Protein AF-A0AAD6AZ97-F1 (afdb_monomer)

Organism: NCBI:txid1090488

Mean predicted aligned error: 14.52 Å

pLDDT: mean 82.92, std 13.69, range [54.91, 97.12]

Radius of gyration: 29.16 Å; Cα contacts (8 Å, |Δi|>4): 31; chains: 1; bounding box: 83×47×55 Å

Sequence (120 aa):
MGGVDLLDSLIALYRTKIRSRKWYHKIVFHMMDFTLVNAWLLYRRDCKDCGIPKKEVYSLLKFKAEVASCLCNERKVLKKRGRPSHNVDRDLAEKKRRGSASSVPSTPVRQDHTDHWPVW

Structure (mmCIF, N/CA/C/O backbone):
data_AF-A0AAD6AZ97-F1
#
_entry.id   AF-A0AAD6AZ97-F1
#
loop_
_atom_site.group_PDB
_atom_site.id
_atom_site.type_symbol
_atom_site.label_atom_id
_atom_site.label_alt_id
_atom_site.label_comp_id
_atom_site.label_asym_id
_atom_site.label_entity_id
_atom_site.label_seq_id
_atom_site.pdbx_PDB_ins_code
_atom_site.Cartn_x
_atom_site.Cartn_y
_atom_site.Cartn_z
_atom_site.occupancy
_atom_site.B_iso_or_equiv
_atom_site.auth_seq_id
_atom_site.auth_comp_id
_atom_site.auth_asym_id
_atom_site.auth_atom_id
_atom_site.pdbx_PDB_model_num
ATOM 1 N N . MET A 1 1 ? -23.282 9.928 1.754 1.00 64.12 1 MET A N 1
ATOM 2 C CA . MET A 1 1 ? -22.213 10.190 0.764 1.00 64.12 1 MET A CA 1
ATOM 3 C C . MET A 1 1 ? -20.785 9.973 1.292 1.00 64.12 1 MET A C 1
ATOM 5 O O . MET A 1 1 ? -19.909 9.784 0.471 1.00 64.12 1 MET A O 1
ATOM 9 N N . GLY A 1 2 ? -20.523 9.861 2.603 1.00 83.50 2 GLY A N 1
ATOM 10 C CA . GLY A 1 2 ? -19.144 9.856 3.140 1.00 83.50 2 GLY A CA 1
ATOM 11 C C . GLY A 1 2 ? -18.275 8.595 2.974 1.00 83.50 2 GLY A C 1
ATOM 12 O O . GLY A 1 2 ? -17.200 8.533 3.560 1.00 83.50 2 GLY A O 1
ATOM 13 N N . GLY A 1 3 ? -18.706 7.573 2.227 1.00 84.06 3 GLY A N 1
ATOM 14 C CA . GLY A 1 3 ? -17.901 6.354 2.039 1.00 84.06 3 GLY A CA 1
ATOM 15 C C . GLY A 1 3 ? -16.669 6.583 1.157 1.00 84.06 3 GLY A C 1
ATOM 16 O O . GLY A 1 3 ? -15.576 6.122 1.482 1.00 84.06 3 GLY A O 1
ATOM 17 N N . VAL A 1 4 ? -16.843 7.337 0.068 1.00 86.81 4 VAL A N 1
ATOM 18 C CA . VAL A 1 4 ? -15.762 7.679 -0.870 1.00 86.81 4 VAL A CA 1
ATOM 19 C C . VAL A 1 4 ? -14.791 8.673 -0.229 1.00 86.81 4 VAL A C 1
ATOM 21 O O . VAL A 1 4 ? -13.584 8.459 -0.292 1.00 86.81 4 VAL A O 1
ATOM 24 N N . ASP A 1 5 ? -15.310 9.684 0.475 1.00 92.88 5 ASP A N 1
ATOM 25 C CA . ASP A 1 5 ? -14.496 10.692 1.170 1.00 92.88 5 ASP A CA 1
ATOM 26 C C . ASP A 1 5 ? -13.619 10.067 2.265 1.00 92.88 5 ASP A C 1
ATOM 28 O O . ASP A 1 5 ? -12.450 10.421 2.424 1.00 92.88 5 ASP A O 1
ATOM 32 N N . LEU A 1 6 ? -14.160 9.087 3.004 1.00 91.50 6 LEU A N 1
ATOM 33 C CA . LEU A 1 6 ? -13.394 8.356 4.010 1.00 91.50 6 LEU A CA 1
ATOM 34 C C . LEU A 1 6 ? -12.222 7.614 3.368 1.00 91.50 6 LEU A C 1
ATOM 36 O O . LEU A 1 6 ? -11.094 7.708 3.850 1.00 91.50 6 LEU A O 1
ATOM 40 N N . LEU A 1 7 ? -12.472 6.884 2.285 1.00 92.69 7 LEU A N 1
ATOM 41 C CA . LEU A 1 7 ? -11.424 6.153 1.586 1.00 92.69 7 LEU A CA 1
ATOM 42 C C . LEU A 1 7 ? -10.344 7.098 1.043 1.00 92.69 7 LEU A C 1
ATOM 44 O O . LEU A 1 7 ? -9.159 6.824 1.241 1.00 92.69 7 LEU A O 1
ATOM 48 N N . ASP A 1 8 ? -10.728 8.224 0.439 1.00 93.31 8 ASP A N 1
ATOM 49 C CA . ASP A 1 8 ? -9.766 9.204 -0.075 1.00 93.31 8 ASP A CA 1
ATOM 50 C C . ASP A 1 8 ? -8.917 9.805 1.058 1.00 93.31 8 ASP A C 1
ATOM 52 O O . ASP A 1 8 ? -7.690 9.882 0.956 1.00 93.31 8 ASP A O 1
ATOM 56 N N . SER A 1 9 ? -9.537 10.093 2.210 1.00 94.44 9 SER A N 1
ATOM 57 C CA . SER A 1 9 ? -8.828 10.566 3.406 1.00 94.44 9 SER A CA 1
ATOM 58 C C . SER A 1 9 ? -7.808 9.546 3.942 1.00 94.44 9 SER A C 1
ATOM 60 O O . SER A 1 9 ? -6.690 9.912 4.317 1.00 94.44 9 SER A O 1
ATOM 62 N N . LEU A 1 10 ? -8.149 8.251 3.928 1.00 94.81 10 LEU A N 1
ATOM 63 C CA . LEU A 1 10 ? -7.266 7.169 4.374 1.00 94.81 10 LEU A CA 1
ATOM 64 C C . LEU A 1 10 ? -6.097 6.963 3.405 1.00 94.81 10 LEU A C 1
ATOM 66 O O . LEU A 1 10 ? -4.966 6.734 3.842 1.00 94.81 10 LEU A O 1
ATOM 70 N N . ILE A 1 11 ? -6.348 7.081 2.098 1.00 94.94 11 ILE A N 1
ATOM 71 C CA . ILE A 1 11 ? -5.297 7.049 1.075 1.00 94.94 11 ILE A CA 1
ATOM 72 C C . ILE A 1 11 ? -4.361 8.246 1.253 1.00 94.94 11 ILE A C 1
ATOM 74 O O . ILE A 1 11 ? -3.141 8.077 1.216 1.00 94.94 11 ILE A O 1
ATOM 78 N N . ALA A 1 12 ? -4.904 9.443 1.485 1.00 94.31 12 ALA A N 1
ATOM 79 C CA . ALA A 1 12 ? -4.123 10.662 1.655 1.00 94.31 12 ALA A CA 1
ATOM 80 C C . ALA A 1 12 ? -3.165 10.597 2.860 1.00 94.31 12 ALA A C 1
ATOM 82 O O . ALA A 1 12 ? -2.041 11.099 2.760 1.00 94.31 12 ALA A O 1
ATOM 83 N N . LEU A 1 13 ? -3.566 9.935 3.953 1.00 93.75 13 LEU A N 1
ATOM 84 C CA . LEU A 1 13 ? -2.795 9.835 5.198 1.00 93.75 13 LEU A CA 1
ATOM 85 C C . LEU A 1 13 ? -1.424 9.161 5.013 1.00 93.75 13 LEU A C 1
ATOM 87 O O . LEU A 1 13 ? -0.423 9.632 5.550 1.00 93.75 13 LEU A O 1
ATOM 91 N N . TYR A 1 14 ? -1.365 8.084 4.224 1.00 92.38 14 TYR A N 1
ATOM 92 C CA . TYR A 1 14 ? -0.138 7.312 3.973 1.00 92.38 14 TYR A CA 1
ATOM 93 C C . TYR A 1 14 ? 0.116 7.098 2.479 1.00 92.38 14 TYR A C 1
ATOM 95 O O . TYR A 1 14 ? 0.487 5.999 2.056 1.00 92.38 14 TYR A O 1
ATOM 103 N N . ARG A 1 15 ? -0.110 8.141 1.673 1.00 91.00 15 ARG A N 1
ATOM 104 C CA . ARG A 1 15 ? 0.012 8.087 0.211 1.00 91.00 15 ARG A CA 1
ATOM 105 C C . ARG A 1 15 ? 1.444 7.821 -0.243 1.00 91.00 15 ARG A C 1
ATOM 107 O O . ARG A 1 15 ? 2.372 8.538 0.143 1.00 91.00 15 ARG A O 1
ATOM 114 N N . THR A 1 16 ? 1.609 6.890 -1.175 1.00 88.94 16 THR A N 1
ATOM 115 C CA . THR A 1 16 ? 2.906 6.603 -1.794 1.00 88.94 16 THR A CA 1
ATOM 116 C C . THR A 1 16 ? 3.286 7.724 -2.772 1.00 88.94 16 THR A C 1
ATOM 118 O O . THR A 1 16 ? 2.732 7.855 -3.867 1.00 88.94 16 THR A O 1
ATOM 121 N N . LYS A 1 17 ? 4.230 8.590 -2.380 1.00 87.56 17 LYS A N 1
ATOM 122 C CA . LYS A 1 17 ? 4.709 9.707 -3.214 1.00 87.56 17 LYS A CA 1
ATOM 123 C C . LYS A 1 17 ? 5.881 9.258 -4.082 1.00 87.56 17 LYS A C 1
ATOM 125 O O . LYS A 1 17 ? 6.988 9.086 -3.589 1.00 87.56 17 LYS A O 1
ATOM 130 N N . ILE A 1 18 ? 5.652 9.134 -5.389 1.00 88.88 18 ILE A N 1
ATOM 131 C CA . ILE A 1 18 ? 6.702 8.787 -6.355 1.00 88.88 18 ILE A CA 1
ATOM 132 C C . ILE A 1 18 ? 6.947 9.930 -7.326 1.00 88.88 18 ILE A C 1
ATOM 134 O O . ILE A 1 18 ? 6.027 10.458 -7.955 1.00 88.88 18 ILE A O 1
ATOM 138 N N . ARG A 1 19 ? 8.222 10.296 -7.468 1.00 89.75 19 ARG A N 1
ATOM 139 C CA . ARG A 1 19 ? 8.682 11.291 -8.434 1.00 89.75 19 ARG A CA 1
ATOM 140 C C . ARG A 1 19 ? 8.965 10.595 -9.765 1.00 89.75 19 ARG A C 1
ATOM 142 O O . ARG A 1 19 ? 10.062 10.108 -9.998 1.00 89.75 19 ARG A O 1
ATOM 149 N N . SER A 1 20 ? 7.959 10.541 -10.635 1.00 91.06 20 SER A N 1
ATOM 150 C CA . SER A 1 20 ? 8.086 10.012 -11.998 1.00 91.06 20 SER A CA 1
ATOM 151 C C . SER A 1 20 ? 7.522 11.002 -13.013 1.00 91.06 20 SER A C 1
ATOM 153 O O . SER A 1 20 ? 6.496 11.634 -12.766 1.00 91.06 20 SER A O 1
ATOM 155 N N . ARG A 1 21 ? 8.185 11.122 -14.171 1.00 92.38 21 A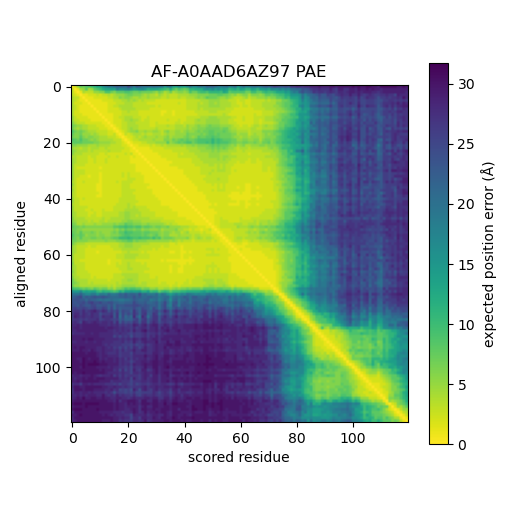RG A N 1
ATOM 156 C CA . ARG A 1 21 ? 7.680 11.888 -15.327 1.00 92.38 21 ARG A CA 1
ATOM 157 C C . ARG A 1 21 ? 6.539 11.166 -16.049 1.00 92.38 21 ARG A C 1
ATOM 159 O O . ARG A 1 21 ? 5.793 11.784 -16.796 1.00 92.38 21 ARG A O 1
ATOM 166 N N . LYS A 1 22 ? 6.402 9.856 -15.835 1.00 94.50 22 LYS A N 1
ATOM 167 C CA . LYS A 1 22 ? 5.403 9.027 -16.506 1.00 94.50 22 LYS A CA 1
ATOM 168 C C . LYS A 1 22 ? 4.092 9.053 -15.717 1.00 94.50 22 LYS A C 1
ATOM 170 O O . LYS A 1 22 ? 4.034 8.531 -14.604 1.00 94.50 22 LYS A O 1
ATOM 175 N N . TRP A 1 23 ? 3.044 9.636 -16.301 1.00 93.69 23 TRP A N 1
ATOM 176 C CA . TRP A 1 23 ? 1.751 9.873 -15.640 1.00 93.69 23 TRP A CA 1
ATOM 177 C C . TRP A 1 23 ? 1.115 8.600 -15.059 1.00 93.69 23 TRP A C 1
ATOM 179 O O . TRP A 1 23 ? 0.601 8.632 -13.942 1.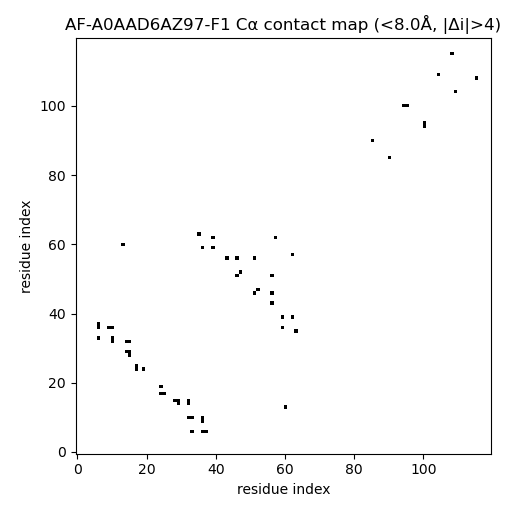00 93.69 23 TRP A O 1
ATOM 189 N N . TYR A 1 24 ? 1.241 7.464 -15.749 1.00 94.50 24 TYR A N 1
ATOM 190 C CA . TYR A 1 24 ? 0.643 6.194 -15.331 1.00 94.50 24 TYR A CA 1
ATOM 191 C C . TYR A 1 24 ? 1.200 5.645 -14.010 1.00 94.50 24 TYR A C 1
ATOM 193 O O . TYR A 1 24 ? 0.511 4.886 -13.335 1.00 94.50 24 TYR A O 1
ATOM 201 N N . HIS A 1 25 ? 2.412 6.041 -13.587 1.00 93.69 25 HIS A N 1
ATOM 202 C CA . HIS A 1 25 ? 2.928 5.627 -12.276 1.00 93.69 25 HIS A CA 1
ATOM 203 C C . HIS A 1 25 ? 1.998 6.111 -11.164 1.00 93.69 25 HIS A C 1
ATOM 205 O O . HIS A 1 25 ? 1.691 5.352 -10.254 1.00 93.69 25 HIS A O 1
ATOM 211 N N . LYS A 1 26 ? 1.484 7.345 -11.264 1.00 91.94 26 LYS A N 1
ATOM 212 C CA . LYS A 1 26 ? 0.551 7.880 -10.265 1.00 91.94 26 LYS A CA 1
ATOM 213 C C . LYS A 1 26 ? -0.687 6.992 -10.125 1.00 91.94 26 LYS A C 1
ATOM 215 O O . LYS A 1 26 ? -1.112 6.750 -9.005 1.00 91.94 26 LYS A O 1
ATOM 220 N N . ILE A 1 27 ? -1.206 6.466 -11.236 1.00 93.81 27 ILE A N 1
ATOM 221 C CA . ILE A 1 27 ? -2.370 5.569 -11.244 1.00 93.81 27 ILE A CA 1
ATOM 222 C C . ILE A 1 27 ? -2.028 4.223 -10.614 1.00 93.81 27 ILE A C 1
ATOM 224 O O . ILE A 1 27 ? -2.752 3.769 -9.739 1.00 93.81 27 ILE A O 1
ATOM 228 N N . VAL A 1 28 ? -0.913 3.603 -11.008 1.00 94.75 28 VAL A N 1
ATOM 229 C CA . VAL A 1 28 ? -0.508 2.292 -10.472 1.00 94.75 28 VAL A CA 1
ATOM 230 C C . VAL A 1 28 ? -0.347 2.342 -8.952 1.00 94.75 28 VAL A C 1
ATOM 232 O O . VAL A 1 28 ? -0.881 1.490 -8.249 1.00 94.75 28 VAL A O 1
ATOM 235 N N . PHE A 1 29 ? 0.341 3.357 -8.429 1.00 93.31 29 PHE A N 1
ATOM 236 C CA . PHE A 1 29 ? 0.535 3.484 -6.983 1.00 93.31 29 PHE A CA 1
ATOM 237 C C . PHE A 1 29 ? -0.737 3.901 -6.248 1.00 93.31 29 PHE A C 1
ATOM 239 O O . PHE A 1 29 ? -0.966 3.432 -5.138 1.00 93.31 29 PHE A O 1
ATOM 246 N N . HIS A 1 30 ? -1.599 4.703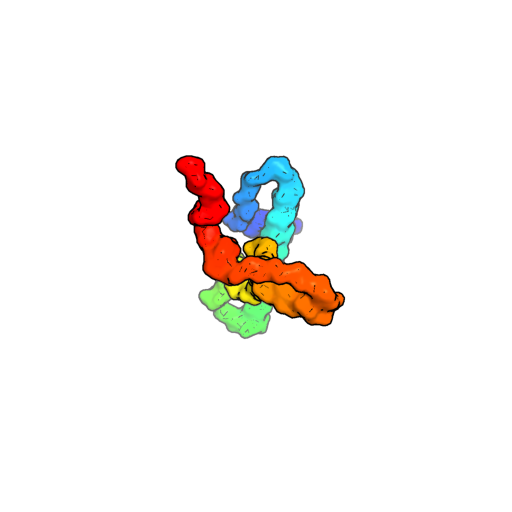 -6.876 1.00 93.69 30 HIS A N 1
ATOM 247 C CA . HIS A 1 30 ? -2.919 4.988 -6.323 1.00 93.69 30 HIS A CA 1
ATOM 248 C C . HIS A 1 30 ? -3.777 3.719 -6.224 1.00 93.69 30 HIS A C 1
ATOM 250 O O . HIS A 1 30 ? -4.399 3.499 -5.194 1.00 93.69 30 HIS A O 1
ATOM 256 N N . MET A 1 31 ? -3.743 2.841 -7.232 1.00 94.94 31 MET A N 1
ATOM 257 C CA . MET A 1 31 ? -4.427 1.544 -7.192 1.00 94.94 31 MET A CA 1
ATOM 258 C C . MET A 1 31 ? -3.883 0.641 -6.079 1.00 94.94 31 MET A C 1
ATOM 260 O O . MET A 1 31 ? -4.668 -0.009 -5.397 1.00 94.94 31 MET A O 1
ATOM 264 N N . MET A 1 32 ? -2.565 0.617 -5.852 1.00 94.44 32 MET A N 1
ATOM 265 C CA . MET A 1 32 ? -1.976 -0.126 -4.727 1.00 94.44 32 MET A CA 1
ATOM 266 C C . MET A 1 32 ? -2.411 0.436 -3.368 1.00 94.44 32 MET A C 1
ATOM 268 O O . MET A 1 32 ? -2.754 -0.324 -2.466 1.00 94.44 32 MET A O 1
ATOM 272 N N . ASP A 1 33 ? -2.416 1.761 -3.207 1.00 94.12 33 ASP A N 1
ATOM 273 C CA . ASP A 1 33 ? -2.901 2.392 -1.977 1.00 94.12 33 ASP A CA 1
ATOM 274 C C . ASP A 1 33 ? -4.408 2.119 -1.777 1.00 94.12 33 ASP A C 1
ATOM 276 O O . ASP A 1 33 ? -4.827 1.794 -0.666 1.00 94.12 33 ASP A O 1
ATOM 280 N N . PHE A 1 34 ? -5.207 2.160 -2.849 1.00 94.81 34 PHE A N 1
ATOM 281 C CA . PHE A 1 34 ? -6.637 1.839 -2.843 1.00 94.81 34 PHE A CA 1
ATOM 282 C C . PHE A 1 34 ? -6.908 0.400 -2.389 1.00 94.81 34 PHE A C 1
ATOM 284 O O . PHE A 1 34 ? -7.760 0.169 -1.527 1.00 94.81 34 PHE A O 1
ATOM 291 N N . THR A 1 35 ? -6.187 -0.583 -2.935 1.00 95.94 35 THR A N 1
ATOM 292 C CA . THR A 1 35 ? -6.359 -1.988 -2.540 1.00 95.94 35 THR A CA 1
ATOM 293 C C . THR A 1 35 ? -5.900 -2.231 -1.106 1.00 95.94 35 THR A C 1
ATOM 295 O O . THR A 1 35 ? -6.600 -2.917 -0.365 1.00 95.94 35 THR A O 1
ATOM 298 N N . LEU A 1 36 ? -4.790 -1.623 -0.673 1.00 96.50 36 LEU A N 1
ATOM 299 C CA . LEU A 1 36 ? -4.293 -1.734 0.703 1.00 96.50 36 LEU A CA 1
ATOM 300 C C . LEU A 1 36 ? -5.268 -1.159 1.734 1.00 96.50 36 LEU A C 1
ATOM 302 O O . LEU A 1 36 ? -5.502 -1.792 2.762 1.00 96.50 36 LEU A O 1
ATOM 306 N N . VAL A 1 37 ? -5.849 0.019 1.475 1.00 96.44 37 VAL A N 1
ATOM 307 C CA . VAL A 1 37 ? -6.836 0.619 2.388 1.00 96.44 37 VAL A CA 1
ATOM 308 C C . VAL A 1 37 ? -8.084 -0.258 2.483 1.00 96.44 37 VAL A C 1
ATOM 310 O O . VAL A 1 37 ? -8.554 -0.524 3.588 1.00 96.44 37 VAL A O 1
ATOM 313 N N . ASN A 1 38 ? -8.592 -0.764 1.357 1.00 95.75 38 ASN A N 1
ATOM 314 C CA . ASN A 1 38 ? -9.747 -1.664 1.368 1.00 95.75 38 ASN A CA 1
ATOM 315 C C . ASN A 1 38 ? -9.451 -2.988 2.086 1.00 95.75 38 ASN A C 1
ATOM 317 O O . AS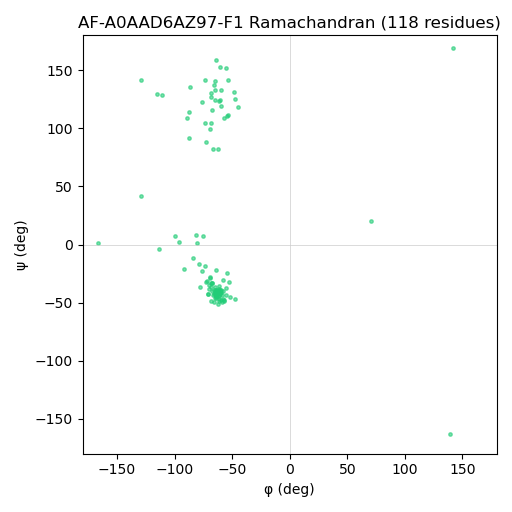N A 1 38 ? -10.260 -3.437 2.895 1.00 95.75 38 ASN A O 1
ATOM 321 N N . ALA A 1 39 ? -8.276 -3.580 1.857 1.00 97.06 39 ALA A N 1
ATOM 322 C CA . ALA A 1 39 ? -7.840 -4.780 2.565 1.00 97.06 39 ALA A CA 1
ATOM 323 C C . ALA A 1 39 ? -7.746 -4.544 4.080 1.00 97.06 39 ALA A C 1
ATOM 325 O O . ALA A 1 39 ? -8.168 -5.391 4.861 1.00 97.06 39 ALA A O 1
ATOM 326 N N . TRP A 1 40 ? -7.266 -3.373 4.509 1.00 97.12 40 TRP A N 1
ATOM 327 C CA . TRP A 1 40 ? -7.235 -3.006 5.925 1.00 97.12 40 TRP A CA 1
ATOM 328 C C . TRP A 1 40 ? -8.639 -2.846 6.528 1.00 97.12 40 TRP A C 1
ATOM 330 O O . TRP A 1 40 ? -8.872 -3.258 7.664 1.00 97.12 40 TRP A O 1
ATOM 340 N N . LEU A 1 41 ? -9.590 -2.268 5.786 1.00 95.56 41 LEU A N 1
ATOM 341 C CA . LEU A 1 41 ? -10.984 -2.156 6.232 1.00 95.56 41 LEU A CA 1
ATOM 342 C C . LEU A 1 41 ? -11.642 -3.532 6.394 1.00 95.56 41 LEU A C 1
ATOM 344 O O . LEU A 1 41 ? -12.323 -3.755 7.395 1.00 95.56 41 LEU A O 1
ATOM 348 N N . LEU A 1 42 ? -11.396 -4.452 5.454 1.00 96.44 42 LEU A N 1
ATOM 349 C CA . LEU A 1 42 ? -11.836 -5.846 5.553 1.00 96.44 42 LEU A CA 1
ATOM 350 C C . LEU A 1 42 ? -11.201 -6.539 6.761 1.00 96.44 42 LEU A C 1
ATOM 352 O O . LEU A 1 42 ? -11.927 -7.030 7.614 1.00 96.44 42 LEU A O 1
ATOM 356 N N . TYR A 1 43 ? -9.877 -6.453 6.911 1.00 97.12 43 TYR A N 1
ATOM 357 C CA . TYR A 1 43 ? -9.156 -6.982 8.072 1.00 97.12 43 TYR A CA 1
ATOM 358 C C . TYR A 1 43 ? -9.752 -6.486 9.396 1.00 97.12 43 TYR A C 1
ATOM 360 O O . TYR A 1 43 ? -9.991 -7.271 10.306 1.00 97.12 43 TYR A O 1
ATOM 368 N N . ARG A 1 44 ? -10.066 -5.189 9.509 1.00 96.00 44 ARG A N 1
ATOM 369 C CA . ARG A 1 44 ? -10.690 -4.631 10.719 1.00 96.00 44 ARG A CA 1
ATOM 370 C C . ARG A 1 44 ? -12.084 -5.176 10.993 1.00 96.00 44 ARG A C 1
ATOM 372 O O . ARG A 1 44 ? -12.445 -5.312 12.162 1.00 96.00 44 ARG A O 1
ATOM 379 N N . ARG A 1 45 ? -12.874 -5.415 9.945 1.00 95.69 45 ARG A N 1
ATOM 380 C CA . ARG A 1 45 ? -14.191 -6.042 10.069 1.00 95.69 45 ARG A CA 1
ATOM 381 C C . ARG A 1 45 ? -14.028 -7.479 10.553 1.00 95.69 45 ARG A C 1
ATOM 383 O O . ARG A 1 45 ? -14.610 -7.826 11.569 1.00 95.69 45 ARG A O 1
ATOM 390 N N . ASP A 1 46 ? -13.150 -8.241 9.918 1.00 96.81 46 ASP A N 1
ATOM 391 C CA . ASP A 1 46 ? -12.921 -9.642 10.257 1.00 96.81 46 ASP A CA 1
ATOM 392 C C . ASP A 1 46 ? -12.358 -9.783 11.687 1.00 96.81 46 ASP A C 1
ATOM 394 O O . ASP A 1 46 ? -12.804 -10.628 12.455 1.00 96.81 46 ASP A O 1
ATOM 398 N N . CYS A 1 47 ? -11.461 -8.887 12.123 1.00 96.38 47 CYS A N 1
ATOM 399 C CA . CYS A 1 47 ? -11.006 -8.834 13.516 1.00 96.38 47 CYS A CA 1
ATOM 400 C C . CYS A 1 47 ? -12.146 -8.580 14.507 1.00 96.38 47 CYS A C 1
ATOM 402 O O . CYS A 1 47 ? -12.143 -9.140 15.601 1.00 96.38 47 CYS A O 1
ATOM 404 N N . LYS A 1 48 ? -13.100 -7.715 14.147 1.00 94.88 48 LYS A N 1
ATOM 405 C CA . LYS A 1 48 ? -14.265 -7.424 14.985 1.00 94.88 48 LYS A CA 1
ATOM 406 C C . LYS A 1 48 ? -15.169 -8.651 15.091 1.00 94.88 48 LYS A C 1
ATOM 408 O O . LYS A 1 48 ? -15.611 -8.963 16.193 1.00 94.88 48 LYS A O 1
ATOM 413 N N . ASP A 1 49 ? -15.401 -9.335 13.977 1.00 95.69 49 ASP A N 1
ATOM 414 C CA . ASP A 1 49 ? -16.256 -10.522 13.910 1.00 95.69 49 ASP A CA 1
ATOM 415 C C . ASP A 1 49 ? -15.626 -11.710 14.662 1.00 95.69 49 ASP A C 1
ATOM 417 O O . ASP A 1 49 ? -16.326 -12.458 15.339 1.00 95.69 49 ASP A O 1
ATOM 421 N N . CYS A 1 50 ? -14.293 -11.814 14.656 1.00 95.44 50 CYS A N 1
ATOM 422 C CA . CYS A 1 50 ? -13.528 -12.787 15.443 1.00 95.44 50 CYS A CA 1
ATOM 423 C C . CYS A 1 50 ? -13.319 -12.391 16.920 1.00 95.44 50 CYS A C 1
ATOM 425 O O . CYS A 1 50 ? -12.640 -13.110 17.650 1.00 95.44 50 CYS A O 1
ATOM 427 N N . GLY A 1 51 ? -13.847 -11.249 17.377 1.00 94.31 51 GLY A N 1
ATOM 428 C CA . GLY A 1 51 ? -13.728 -10.813 18.774 1.00 94.31 51 GLY A CA 1
ATOM 429 C C . GLY A 1 51 ? -12.322 -10.370 19.203 1.00 94.31 51 GLY A C 1
ATOM 430 O O . GLY A 1 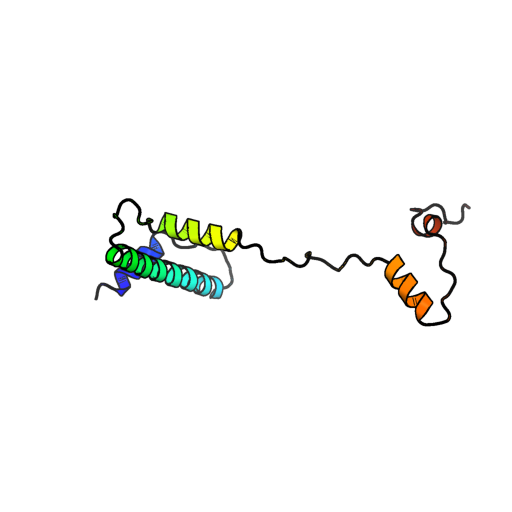51 ? -12.034 -10.329 20.399 1.00 94.31 51 GLY A O 1
ATOM 431 N N . ILE A 1 52 ? -11.444 -10.017 18.259 1.00 94.88 52 ILE A N 1
ATOM 432 C CA . ILE A 1 52 ? -10.075 -9.579 18.557 1.00 94.88 52 ILE A CA 1
ATOM 433 C C . ILE A 1 52 ? -10.119 -8.212 19.261 1.00 94.88 52 ILE A C 1
ATOM 435 O O . ILE A 1 52 ? -10.769 -7.274 18.774 1.00 94.88 52 ILE A O 1
ATOM 439 N N . PRO A 1 53 ? -9.420 -8.039 20.398 1.00 93.31 53 PRO A N 1
ATOM 440 C CA . PRO A 1 53 ? -9.415 -6.772 21.112 1.00 93.31 53 PRO A CA 1
ATOM 441 C C . PRO A 1 53 ? -8.763 -5.673 20.264 1.00 93.31 53 PRO A C 1
ATOM 443 O O . PRO A 1 53 ? -7.726 -5.862 19.634 1.00 93.31 53 PRO A O 1
ATOM 446 N N . LYS A 1 54 ? -9.325 -4.458 20.310 1.00 89.75 54 LYS A N 1
ATOM 447 C CA . LYS A 1 54 ? -8.854 -3.306 19.508 1.00 89.75 54 LYS A CA 1
ATOM 448 C C . LYS A 1 54 ? -7.365 -2.976 19.679 1.00 89.75 54 LYS A C 1
ATOM 450 O O . LYS A 1 54 ? -6.794 -2.352 18.795 1.00 89.75 54 LYS A O 1
ATOM 455 N N . LYS A 1 55 ? -6.760 -3.356 20.810 1.00 91.19 55 LYS A N 1
ATOM 456 C CA . LYS A 1 55 ? -5.329 -3.157 21.094 1.00 91.19 55 LYS A CA 1
ATOM 457 C C . LYS A 1 55 ? -4.426 -4.032 20.218 1.00 91.19 55 LYS A C 1
ATOM 459 O O . LYS A 1 55 ? -3.292 -3.647 19.960 1.00 91.19 55 LYS A O 1
ATOM 464 N N . GLU A 1 56 ? -4.928 -5.181 19.775 1.00 91.69 56 GLU A N 1
ATOM 465 C CA . GLU A 1 56 ? -4.195 -6.141 18.943 1.00 91.69 56 GLU A CA 1
ATOM 466 C C . GLU A 1 56 ? -4.415 -5.898 17.445 1.00 91.69 56 GLU A C 1
ATOM 468 O O . GLU A 1 56 ? -3.583 -6.276 16.623 1.00 91.69 56 GLU A O 1
ATOM 473 N N . VAL A 1 57 ? -5.498 -5.205 17.082 1.00 95.62 57 VAL A N 1
ATOM 474 C CA . VAL A 1 57 ? -5.793 -4.834 15.695 1.00 95.62 57 VAL A CA 1
ATOM 475 C C . VAL A 1 57 ? -4.789 -3.797 15.196 1.00 95.62 57 VAL A C 1
ATOM 477 O O . VAL A 1 57 ? -4.612 -2.730 15.789 1.00 95.62 57 VAL A O 1
ATOM 480 N N . TYR A 1 58 ? -4.153 -4.074 14.060 1.00 96.38 58 TYR A N 1
ATOM 481 C CA . TYR A 1 58 ? -3.172 -3.158 13.486 1.00 96.38 58 TYR A CA 1
ATOM 482 C C . TYR A 1 58 ? -3.779 -1.825 13.030 1.00 96.38 58 TYR A C 1
ATOM 484 O O . TYR A 1 58 ? -4.811 -1.765 12.351 1.00 96.38 58 TYR A O 1
ATOM 492 N N . SER A 1 59 ? -3.071 -0.734 13.341 1.00 96.12 59 SER A N 1
ATOM 493 C CA . SER A 1 59 ? -3.296 0.567 12.706 1.00 96.12 59 SER A CA 1
ATOM 494 C C . SER A 1 59 ? -2.969 0.494 11.211 1.00 96.12 59 SER A C 1
ATOM 496 O O . SER A 1 59 ? -2.204 -0.371 10.782 1.00 96.12 59 SER A O 1
ATOM 498 N N . LEU A 1 60 ? -3.515 1.414 10.409 1.00 95.56 60 LEU A N 1
ATOM 499 C CA . LEU A 1 60 ? -3.313 1.409 8.955 1.00 95.56 60 LEU A CA 1
ATOM 500 C C . LEU A 1 60 ? -1.824 1.428 8.572 1.00 95.56 60 LEU A C 1
ATOM 502 O O . LEU A 1 60 ? -1.404 0.659 7.713 1.00 95.56 60 LEU A O 1
ATOM 506 N N . LEU A 1 61 ? -1.009 2.254 9.238 1.00 95.50 61 LEU A N 1
ATOM 507 C CA . LEU A 1 61 ? 0.435 2.306 8.988 1.00 95.50 61 LEU A CA 1
ATOM 508 C C . LEU A 1 61 ? 1.117 0.968 9.284 1.00 95.50 61 LEU A C 1
ATOM 510 O O . LEU A 1 61 ? 1.896 0.489 8.462 1.00 95.50 61 LEU A O 1
ATOM 514 N N . LYS A 1 62 ? 0.810 0.361 10.439 1.00 96.50 62 LYS A N 1
ATOM 515 C CA . LYS A 1 62 ? 1.390 -0.927 10.831 1.00 96.50 62 LYS A CA 1
ATOM 516 C C . LYS A 1 62 ? 0.969 -2.028 9.864 1.00 96.50 62 LYS A C 1
ATOM 518 O O . LYS A 1 62 ? 1.820 -2.768 9.394 1.00 96.50 62 LYS A O 1
ATOM 523 N N . PHE A 1 63 ? -0.308 -2.072 9.495 1.00 96.88 63 PHE A N 1
ATOM 524 C CA . PHE A 1 63 ? -0.816 -3.008 8.497 1.00 96.88 63 PHE A CA 1
ATOM 525 C C . PHE A 1 63 ? -0.078 -2.868 7.156 1.00 96.88 63 PHE A C 1
ATOM 527 O O . PHE A 1 63 ? 0.395 -3.862 6.615 1.00 96.88 63 PHE A O 1
ATOM 534 N N . LYS A 1 64 ? 0.103 -1.639 6.647 1.00 95.69 64 LYS A N 1
ATOM 535 C CA . LYS A 1 64 ? 0.879 -1.399 5.415 1.00 95.69 64 LYS A CA 1
ATOM 536 C C . LYS A 1 64 ? 2.331 -1.868 5.545 1.00 95.69 64 LYS A C 1
ATOM 538 O O . LYS A 1 64 ? 2.854 -2.460 4.604 1.00 95.69 64 LYS A O 1
ATOM 543 N N . ALA A 1 65 ? 2.976 -1.607 6.683 1.00 95.56 65 ALA A N 1
ATOM 544 C CA . ALA A 1 65 ? 4.353 -2.024 6.936 1.00 95.56 65 ALA A CA 1
ATOM 545 C C . ALA A 1 65 ? 4.498 -3.554 6.978 1.00 95.56 65 ALA A C 1
ATOM 547 O O . ALA A 1 65 ? 5.420 -4.084 6.363 1.00 95.56 65 ALA A O 1
ATOM 548 N N . GLU A 1 66 ? 3.570 -4.259 7.629 1.00 96.44 66 GLU A N 1
ATOM 549 C CA . GLU A 1 66 ? 3.556 -5.726 7.666 1.00 96.44 66 GLU A CA 1
ATOM 550 C C . GLU A 1 66 ? 3.336 -6.320 6.274 1.00 96.44 66 GLU A C 1
ATOM 552 O O . GLU A 1 66 ? 4.104 -7.176 5.846 1.00 96.44 66 GLU A O 1
ATOM 557 N N . VAL A 1 67 ? 2.367 -5.806 5.505 1.00 95.44 67 VAL A N 1
ATOM 558 C CA . VAL A 1 67 ? 2.148 -6.259 4.121 1.00 95.44 67 VAL A CA 1
ATOM 559 C C . VAL A 1 67 ? 3.404 -6.049 3.270 1.00 95.44 67 VAL A C 1
ATOM 561 O O . VAL A 1 67 ? 3.809 -6.946 2.531 1.00 95.44 67 VAL A O 1
ATOM 564 N N . ALA A 1 68 ? 4.063 -4.893 3.393 1.00 93.88 68 ALA A N 1
ATOM 565 C CA . ALA A 1 68 ? 5.316 -4.629 2.690 1.00 93.88 68 ALA A CA 1
ATOM 566 C C . ALA A 1 68 ? 6.438 -5.584 3.130 1.00 93.88 68 ALA A C 1
ATOM 568 O O . ALA A 1 68 ? 7.149 -6.117 2.282 1.00 93.88 68 ALA A O 1
ATOM 569 N N . SER A 1 69 ? 6.577 -5.832 4.435 1.00 94.50 69 SER A N 1
ATOM 570 C CA . SER A 1 69 ? 7.545 -6.780 4.992 1.00 94.50 69 SER A CA 1
ATOM 571 C C . SER A 1 69 ? 7.324 -8.184 4.432 1.00 94.50 69 SER A C 1
ATOM 573 O O . SER A 1 69 ? 8.260 -8.780 3.902 1.00 94.50 69 SER A O 1
ATOM 575 N N . CYS A 1 70 ? 6.088 -8.688 4.456 1.00 93.56 70 CYS A N 1
ATOM 576 C CA . CYS A 1 70 ? 5.737 -9.990 3.895 1.00 93.56 70 CYS A CA 1
ATOM 577 C C . CYS A 1 70 ? 6.100 -10.086 2.409 1.00 93.56 70 CYS A C 1
ATOM 579 O O . CYS A 1 70 ? 6.771 -11.034 2.014 1.00 93.56 70 CYS A O 1
ATOM 581 N N . LEU A 1 71 ? 5.734 -9.085 1.600 1.00 91.44 71 LEU A N 1
ATOM 582 C CA . LEU A 1 71 ? 6.007 -9.074 0.157 1.00 91.44 71 LEU A CA 1
ATOM 583 C C . LEU A 1 71 ? 7.501 -8.946 -0.181 1.00 91.44 71 LEU A C 1
ATOM 585 O O . LEU A 1 71 ? 7.954 -9.483 -1.193 1.00 91.44 71 LEU A O 1
ATOM 589 N N . CYS A 1 72 ? 8.271 -8.226 0.636 1.00 88.88 72 CYS A N 1
ATOM 590 C CA . CYS A 1 72 ? 9.716 -8.068 0.458 1.00 88.88 72 CYS A CA 1
ATOM 591 C C . CYS A 1 72 ? 10.500 -9.301 0.922 1.00 88.88 72 CYS A C 1
ATOM 593 O O . CYS A 1 72 ? 11.506 -9.653 0.307 1.00 88.88 72 CYS A O 1
ATOM 595 N N . ASN A 1 73 ? 10.049 -9.945 2.000 1.00 87.56 73 ASN A N 1
ATOM 596 C CA . ASN A 1 73 ? 10.682 -11.133 2.571 1.00 87.56 73 ASN A CA 1
ATOM 597 C C . ASN A 1 73 ? 10.253 -12.430 1.882 1.00 87.56 73 ASN A C 1
ATOM 599 O O . ASN A 1 73 ? 10.870 -13.476 2.101 1.00 87.56 73 ASN A O 1
ATOM 603 N N . GLU A 1 74 ? 9.218 -12.378 1.044 1.00 81.31 74 GLU A N 1
ATOM 604 C CA . GLU A 1 74 ? 8.814 -13.497 0.211 1.00 81.31 74 GLU A CA 1
ATOM 605 C C . GLU A 1 74 ? 10.005 -13.914 -0.663 1.00 81.31 74 GLU A C 1
ATOM 607 O O . GLU A 1 74 ? 10.430 -13.192 -1.573 1.00 81.31 74 GLU A O 1
ATOM 612 N N . ARG A 1 75 ? 10.598 -15.076 -0.351 1.00 63.75 75 ARG A N 1
ATOM 613 C CA . ARG A 1 75 ? 11.740 -15.634 -1.082 1.00 63.75 75 ARG A CA 1
ATOM 614 C C . ARG A 1 75 ? 11.292 -16.014 -2.485 1.00 63.75 75 ARG A C 1
ATOM 616 O O . ARG A 1 75 ? 11.036 -17.177 -2.786 1.00 63.75 75 ARG A O 1
ATOM 623 N N . LYS A 1 76 ? 11.252 -15.039 -3.386 1.00 62.88 76 LYS A N 1
ATOM 624 C CA . LYS A 1 76 ? 11.268 -15.327 -4.813 1.00 62.88 76 LYS A CA 1
ATOM 625 C C . LYS A 1 76 ? 12.580 -16.054 -5.059 1.00 62.88 76 LYS A C 1
ATOM 627 O O . LYS A 1 76 ? 13.642 -15.540 -4.708 1.00 62.88 76 LYS A O 1
ATOM 632 N N . VAL A 1 77 ? 12.516 -17.253 -5.638 1.00 64.06 77 VAL A N 1
ATOM 633 C CA . VAL A 1 77 ? 13.683 -17.901 -6.244 1.00 64.06 77 VAL A CA 1
ATOM 634 C C . VAL A 1 77 ? 14.124 -16.979 -7.378 1.00 64.06 77 VAL A C 1
ATOM 636 O O . VAL A 1 77 ? 13.708 -17.108 -8.528 1.00 64.06 77 VAL A O 1
ATOM 639 N N . LEU A 1 78 ? 14.886 -15.948 -7.027 1.00 62.38 78 LEU A N 1
ATOM 640 C CA . LEU A 1 78 ? 15.441 -15.008 -7.972 1.00 62.38 78 LEU A CA 1
ATOM 641 C C . LEU A 1 78 ? 16.474 -15.810 -8.748 1.00 62.38 78 LEU A C 1
ATOM 643 O O . LEU A 1 78 ? 17.550 -16.127 -8.239 1.00 62.38 78 LEU A O 1
ATOM 647 N N . LYS A 1 79 ? 16.130 -16.172 -9.989 1.00 63.56 79 LYS A N 1
ATOM 648 C CA . LYS A 1 79 ? 17.128 -16.600 -10.970 1.00 63.56 79 LYS A CA 1
ATOM 649 C C . LYS A 1 79 ? 18.249 -15.562 -10.907 1.00 63.56 79 LYS A C 1
ATOM 651 O O . LYS A 1 79 ? 17.953 -14.367 -10.994 1.00 63.56 79 LYS A O 1
ATOM 656 N N . LYS A 1 80 ? 19.496 -16.001 -10.680 1.00 61.38 80 LYS A N 1
ATOM 657 C CA . LYS A 1 80 ? 20.657 -15.101 -10.587 1.00 61.38 80 LYS A CA 1
ATOM 658 C C . LYS A 1 80 ? 20.573 -14.087 -11.726 1.00 61.38 80 LYS A C 1
ATOM 660 O O . LYS A 1 80 ? 20.535 -14.469 -12.894 1.00 61.38 80 LYS A O 1
ATOM 665 N N . ARG A 1 81 ? 20.469 -12.804 -11.377 1.00 63.12 81 ARG A N 1
ATOM 666 C CA . ARG A 1 81 ? 20.363 -11.724 -12.355 1.00 63.12 81 ARG A CA 1
ATOM 667 C C . ARG A 1 81 ? 21.694 -11.630 -13.094 1.00 63.12 81 ARG A C 1
ATOM 669 O O . ARG A 1 81 ? 22.714 -11.341 -12.481 1.00 63.12 81 ARG A O 1
ATOM 676 N N . GLY A 1 82 ? 21.669 -11.893 -14.396 1.00 66.88 82 GLY A N 1
ATOM 677 C CA . GLY A 1 82 ? 22.850 -11.880 -15.257 1.00 66.88 82 GLY A CA 1
ATOM 678 C C . GLY A 1 82 ? 22.811 -12.990 -16.304 1.00 66.88 82 GLY A C 1
ATOM 679 O O . GLY A 1 82 ? 21.974 -13.892 -16.247 1.00 66.88 82 GLY A O 1
ATOM 680 N N . ARG A 1 83 ? 23.731 -12.920 -17.271 1.00 63.84 83 ARG A N 1
ATOM 681 C CA . ARG A 1 83 ? 24.018 -14.041 -18.172 1.00 63.84 83 ARG A CA 1
ATOM 682 C C . ARG A 1 83 ? 24.477 -15.219 -17.301 1.00 63.84 83 ARG A C 1
ATOM 684 O O . ARG A 1 83 ? 25.315 -14.996 -16.425 1.00 63.84 83 ARG A O 1
ATOM 691 N N . PRO A 1 84 ? 23.959 -16.444 -17.499 1.00 66.12 84 PRO A N 1
ATOM 692 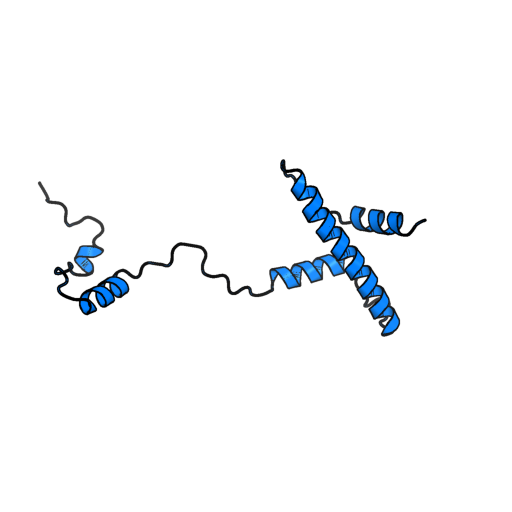C CA . PRO A 1 84 ? 24.496 -17.620 -16.827 1.00 66.12 84 PRO A CA 1
ATOM 693 C C . PRO A 1 84 ? 26.015 -17.627 -16.989 1.00 66.12 84 PRO A C 1
ATOM 695 O O . PRO A 1 84 ? 26.500 -17.412 -18.101 1.00 66.12 84 PRO A O 1
ATOM 698 N N . SER A 1 85 ? 26.761 -17.827 -15.900 1.00 62.91 85 SER A N 1
ATOM 699 C CA . SER A 1 85 ? 28.206 -18.030 -15.990 1.00 62.91 85 SER A CA 1
ATOM 700 C C . SER A 1 85 ? 28.443 -19.171 -16.976 1.00 62.91 85 SER A C 1
ATOM 702 O O . SER A 1 85 ? 28.030 -20.307 -16.725 1.00 62.91 85 SER A O 1
ATOM 704 N N . HIS A 1 86 ? 29.021 -18.840 -18.127 1.00 58.81 86 HIS A N 1
ATOM 705 C CA . HIS A 1 86 ? 29.354 -19.796 -19.167 1.00 58.81 86 HIS A CA 1
ATOM 706 C C . HIS A 1 86 ? 30.499 -20.631 -18.607 1.00 58.81 86 HIS A C 1
ATOM 708 O O . HIS A 1 86 ? 31.637 -20.169 -18.547 1.00 58.81 86 HIS A O 1
ATOM 714 N N . ASN A 1 87 ? 30.194 -21.822 -18.099 1.00 69.44 87 ASN A N 1
ATOM 715 C CA . ASN A 1 87 ? 31.235 -22.757 -17.722 1.00 69.44 87 ASN A CA 1
ATOM 716 C C . ASN A 1 87 ? 31.815 -23.291 -19.033 1.00 69.44 87 ASN A C 1
ATOM 718 O O . ASN A 1 87 ? 31.316 -24.269 -19.582 1.00 69.44 87 ASN A O 1
ATOM 722 N N . VAL A 1 88 ? 32.817 -22.582 -19.566 1.00 66.38 88 VAL A N 1
ATOM 723 C CA . VAL A 1 88 ? 33.454 -22.902 -20.850 1.00 66.38 88 VAL A CA 1
ATOM 724 C C . VAL A 1 88 ? 33.910 -24.361 -20.863 1.00 66.38 88 VAL A C 1
ATOM 726 O O . VAL A 1 88 ? 33.817 -25.011 -21.895 1.00 66.38 88 VAL A O 1
ATOM 729 N N . ASP A 1 89 ? 34.311 -24.911 -19.715 1.00 67.44 89 ASP A N 1
ATOM 730 C CA . ASP A 1 89 ? 34.740 -26.304 -19.607 1.00 67.44 89 ASP A CA 1
ATOM 731 C C . ASP A 1 89 ? 33.575 -27.289 -19.770 1.00 67.44 89 ASP A C 1
ATOM 733 O O . ASP A 1 89 ? 33.741 -28.332 -20.405 1.00 67.44 89 ASP A O 1
ATOM 737 N N . ARG A 1 90 ? 32.374 -26.940 -19.289 1.00 70.06 90 ARG A N 1
ATOM 738 C CA . ARG A 1 90 ? 31.154 -27.723 -19.545 1.00 70.06 90 ARG A CA 1
ATOM 739 C C . ARG A 1 90 ? 30.805 -27.714 -21.029 1.00 70.06 90 ARG A C 1
ATOM 741 O O . ARG A 1 90 ? 30.553 -28.769 -21.601 1.00 70.06 90 ARG A O 1
ATOM 748 N N . ASP A 1 91 ? 30.842 -26.548 -21.661 1.00 68.56 91 ASP A N 1
ATOM 749 C CA . ASP A 1 91 ? 30.445 -26.414 -23.063 1.00 68.56 91 ASP A CA 1
ATOM 750 C C . ASP A 1 91 ? 31.492 -27.060 -24.001 1.00 68.56 91 ASP A C 1
ATOM 752 O O . ASP A 1 91 ? 31.146 -27.667 -25.016 1.00 68.56 91 ASP A O 1
ATOM 756 N N . LEU A 1 92 ? 32.776 -27.044 -23.617 1.00 67.31 92 LEU A N 1
ATOM 757 C CA . LEU A 1 92 ? 33.845 -27.816 -24.260 1.00 67.31 92 LEU A CA 1
ATOM 758 C C . LEU A 1 92 ? 33.661 -29.331 -24.081 1.00 67.31 92 LEU A C 1
ATOM 760 O O . LEU A 1 92 ? 33.846 -30.083 -25.041 1.00 67.31 92 LEU A O 1
ATOM 764 N N . ALA A 1 93 ? 33.282 -29.795 -22.885 1.00 68.62 93 ALA A N 1
ATOM 765 C CA . ALA A 1 93 ? 32.996 -31.206 -22.628 1.00 68.62 93 ALA A CA 1
ATOM 766 C C . ALA A 1 93 ? 31.786 -31.701 -23.438 1.00 68.62 93 ALA A C 1
ATOM 768 O O . ALA A 1 93 ? 31.822 -32.799 -23.995 1.00 68.62 93 ALA A O 1
ATOM 769 N N . GLU A 1 94 ? 30.744 -30.879 -23.571 1.00 69.50 94 GLU A N 1
ATOM 770 C CA . GLU A 1 94 ? 29.604 -31.168 -24.441 1.00 69.50 94 GLU A CA 1
ATOM 771 C C . GLU A 1 94 ? 30.005 -31.206 -25.920 1.00 69.50 94 GLU A C 1
ATOM 773 O O . GLU A 1 94 ? 29.563 -32.094 -26.648 1.00 69.50 94 GLU A O 1
ATOM 778 N N . LYS A 1 95 ? 30.875 -30.295 -26.375 1.00 66.00 95 LYS A N 1
ATOM 779 C CA . LYS A 1 95 ? 31.332 -30.254 -27.773 1.00 66.00 95 LYS A CA 1
ATOM 780 C C . LYS A 1 95 ? 32.208 -31.455 -28.140 1.00 66.00 95 LYS A C 1
ATOM 782 O O . LYS A 1 95 ? 32.036 -31.995 -29.228 1.00 66.00 95 LYS A O 1
ATOM 787 N N . LYS A 1 96 ? 33.052 -31.944 -27.219 1.00 65.25 96 LYS A N 1
ATOM 788 C CA . LYS A 1 96 ? 33.810 -33.204 -27.387 1.00 65.25 96 LYS A CA 1
ATOM 789 C C . LYS A 1 96 ? 32.904 -34.417 -27.626 1.00 65.25 96 LYS A C 1
ATOM 791 O O . LYS A 1 96 ? 33.307 -35.347 -28.312 1.00 65.25 96 LYS A O 1
ATOM 796 N N . ARG A 1 97 ? 31.683 -34.418 -27.076 1.00 67.38 97 ARG A N 1
ATOM 797 C CA . ARG A 1 97 ? 30.715 -35.514 -27.263 1.00 67.38 97 ARG A CA 1
ATOM 798 C C . ARG A 1 97 ? 29.985 -35.465 -28.609 1.00 67.38 97 ARG A C 1
ATOM 800 O O . ARG A 1 97 ? 29.385 -36.462 -28.990 1.00 67.38 97 ARG A O 1
ATOM 807 N N . ARG A 1 98 ? 30.006 -34.327 -29.317 1.00 73.12 98 ARG A N 1
ATOM 808 C CA . ARG A 1 98 ? 29.230 -34.099 -30.553 1.00 73.12 98 ARG A CA 1
ATOM 809 C C . ARG A 1 98 ? 30.017 -34.346 -31.848 1.00 73.12 98 ARG A C 1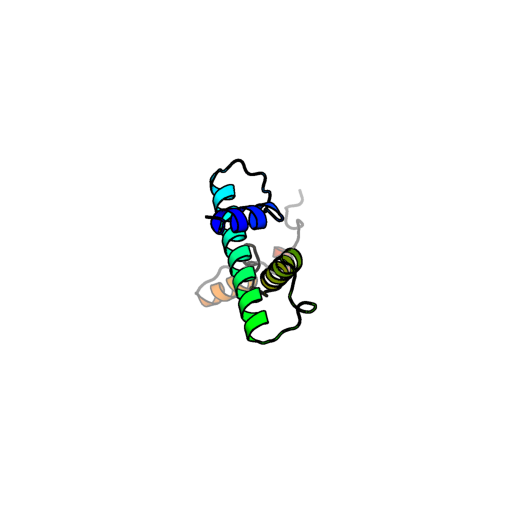
ATOM 811 O O . ARG A 1 98 ? 29.459 -34.150 -32.921 1.00 73.12 98 ARG A O 1
ATOM 818 N N . GLY A 1 99 ? 31.280 -34.768 -31.767 1.00 68.25 99 GLY A N 1
ATOM 819 C CA . GLY A 1 99 ? 32.098 -35.127 -32.929 1.00 68.25 99 GLY A CA 1
ATOM 820 C C . GLY A 1 99 ? 33.543 -34.641 -32.822 1.00 68.25 99 GLY A C 1
ATOM 821 O O . GLY A 1 99 ? 34.012 -34.296 -31.739 1.00 68.25 99 GLY A O 1
ATOM 822 N N . SER A 1 100 ? 34.239 -34.614 -33.963 1.00 64.94 100 SER A N 1
ATOM 823 C CA . SER A 1 100 ? 35.613 -34.107 -34.085 1.00 64.94 100 SER A CA 1
ATOM 824 C C . SER A 1 100 ? 35.708 -32.676 -33.543 1.00 64.94 100 SER A C 1
ATOM 826 O O . SER A 1 100 ? 35.140 -31.740 -34.109 1.00 64.94 100 SER A O 1
ATOM 828 N N . ALA A 1 101 ? 36.396 -32.511 -32.415 1.00 67.69 101 ALA A N 1
ATOM 829 C CA . ALA A 1 101 ? 36.632 -31.222 -31.784 1.00 67.69 101 ALA A CA 1
ATOM 830 C C . ALA A 1 101 ? 38.118 -30.874 -31.905 1.00 67.69 101 ALA A C 1
ATOM 832 O O . ALA A 1 101 ? 38.971 -31.680 -31.535 1.00 67.69 101 ALA A O 1
ATOM 833 N N . SER A 1 102 ? 38.427 -29.670 -32.396 1.00 69.81 102 SER A N 1
ATOM 834 C CA . SER A 1 102 ? 39.796 -29.146 -32.421 1.00 69.81 102 SER A CA 1
ATOM 835 C C . SER A 1 102 ? 40.426 -29.206 -31.027 1.00 69.81 102 SER A C 1
ATOM 837 O O . SER A 1 102 ? 39.748 -28.954 -30.025 1.00 69.81 102 SER A O 1
ATOM 839 N N . SER A 1 103 ? 41.719 -29.532 -30.955 1.00 70.00 103 SER A N 1
ATOM 840 C CA . SER A 1 103 ? 42.459 -29.574 -29.694 1.00 70.00 103 SER A CA 1
ATOM 841 C C . SER A 1 103 ? 42.439 -28.201 -29.032 1.00 70.00 103 SER A C 1
ATOM 843 O O . SER A 1 103 ? 42.909 -27.215 -29.597 1.00 70.00 103 SER A O 1
ATOM 845 N N . VAL A 1 104 ? 41.871 -28.141 -27.832 1.00 67.50 104 VAL A N 1
ATOM 846 C CA . VAL A 1 104 ? 41.798 -26.910 -27.046 1.00 67.50 104 VAL A CA 1
ATOM 847 C C . VAL A 1 104 ? 43.087 -26.788 -26.228 1.00 67.50 104 VAL A C 1
ATOM 849 O O . VAL A 1 104 ? 43.497 -27.793 -25.638 1.00 67.50 104 VAL A O 1
ATOM 852 N N . PRO A 1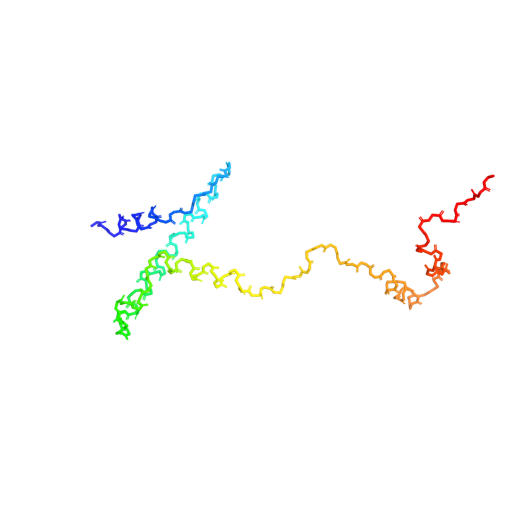 105 ? 43.714 -25.598 -26.161 1.00 73.25 105 PRO A N 1
ATOM 853 C CA . PRO A 1 105 ? 44.878 -25.364 -25.311 1.00 73.25 105 PRO A CA 1
ATOM 854 C C . PRO A 1 105 ? 44.596 -25.710 -23.844 1.00 73.25 105 PRO A C 1
ATOM 856 O O . PRO A 1 105 ? 43.452 -25.637 -23.383 1.00 73.25 105 PRO A O 1
ATOM 859 N N . SER A 1 106 ? 45.635 -26.089 -23.103 1.00 74.50 106 SER A N 1
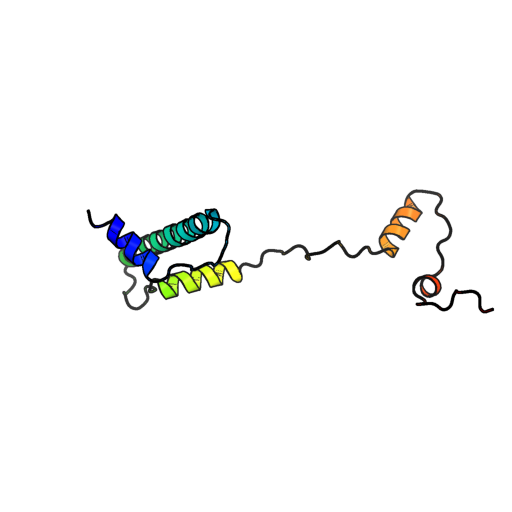ATOM 860 C CA . SER A 1 106 ? 45.507 -26.458 -21.692 1.00 74.50 106 SER A CA 1
ATOM 861 C C . SER A 1 106 ? 44.966 -25.293 -20.850 1.00 74.50 106 SER A C 1
ATOM 863 O O . SER A 1 106 ? 45.135 -24.122 -21.185 1.00 74.50 106 SER A O 1
ATOM 865 N N . THR A 1 107 ? 44.288 -25.609 -19.742 1.00 72.25 107 THR A N 1
ATOM 866 C CA . THR A 1 107 ? 43.723 -24.617 -18.811 1.00 72.25 107 THR A CA 1
ATOM 867 C C . THR A 1 107 ? 44.701 -23.505 -18.410 1.00 72.25 107 THR A C 1
ATOM 869 O O . THR A 1 107 ? 44.290 -22.350 -18.506 1.00 72.25 107 THR A O 1
ATOM 872 N N . PRO A 1 108 ? 45.968 -23.787 -18.035 1.00 76.00 108 PRO A N 1
ATOM 873 C CA . PRO A 1 108 ? 46.920 -22.725 -17.714 1.00 76.00 108 PRO A CA 1
ATOM 874 C C . PRO A 1 108 ? 47.195 -21.797 -18.902 1.00 76.00 108 PRO A C 1
ATOM 876 O O . PRO A 1 108 ? 47.214 -20.594 -18.714 1.00 76.00 108 PRO A O 1
ATOM 879 N N . VAL A 1 109 ? 47.285 -22.313 -20.133 1.00 73.38 109 VAL A N 1
ATOM 880 C CA . VAL A 1 109 ? 47.468 -21.480 -21.340 1.00 73.38 109 VAL A CA 1
ATOM 881 C C . VAL A 1 109 ? 46.236 -20.614 -21.623 1.00 73.38 109 VAL A C 1
ATOM 883 O O . VAL A 1 109 ? 46.354 -19.498 -22.103 1.00 73.38 109 VAL A O 1
ATOM 886 N N . ARG A 1 110 ? 45.030 -21.105 -21.315 1.00 71.19 110 ARG A N 1
ATOM 887 C CA . ARG A 1 110 ? 43.774 -20.358 -21.519 1.00 71.19 110 ARG A CA 1
ATOM 888 C C . ARG A 1 110 ? 43.522 -19.259 -20.486 1.00 71.19 110 ARG A C 1
ATOM 890 O O . ARG A 1 110 ? 42.672 -18.405 -20.730 1.00 71.19 110 ARG A O 1
ATOM 897 N N . GLN A 1 111 ? 44.133 -19.371 -19.311 1.00 73.88 111 GLN A N 1
ATOM 898 C CA . GLN A 1 111 ? 43.906 -18.489 -18.161 1.00 73.88 111 GLN A CA 1
ATOM 899 C C . GLN A 1 111 ? 45.128 -17.646 -17.812 1.00 73.88 111 GLN A C 1
ATOM 901 O O . GLN A 1 111 ? 45.058 -16.822 -16.905 1.00 73.88 111 GLN A O 1
ATOM 906 N N . ASP A 1 112 ? 46.234 -17.856 -18.511 1.00 72.19 112 ASP A N 1
ATOM 907 C CA . ASP A 1 112 ? 47.396 -17.003 -18.415 1.00 72.19 112 ASP A CA 1
ATOM 908 C C . ASP A 1 112 ? 46.998 -15.616 -18.955 1.00 72.19 112 ASP A C 1
ATOM 910 O O . ASP A 1 112 ? 46.365 -15.462 -19.999 1.00 72.19 112 ASP A O 1
ATOM 914 N N . HIS A 1 113 ? 47.200 -14.603 -18.126 1.00 67.44 113 HIS A N 1
ATOM 915 C CA . HIS A 1 113 ? 46.592 -13.301 -18.324 1.00 67.44 113 HIS A CA 1
ATOM 916 C C . HIS A 1 113 ? 47.185 -12.574 -19.542 1.00 67.44 113 HIS A C 1
ATOM 918 O O . HIS A 1 113 ? 46.444 -11.812 -20.165 1.00 67.44 113 HIS A O 1
ATOM 924 N N . THR A 1 114 ? 48.458 -12.829 -19.900 1.00 60.53 114 THR A N 1
ATOM 925 C CA . THR A 1 114 ? 49.153 -12.172 -21.029 1.00 60.53 114 THR A CA 1
ATOM 926 C C . THR A 1 114 ? 50.486 -12.811 -21.487 1.00 60.53 114 THR A C 1
ATOM 928 O O . THR A 1 114 ? 51.074 -12.277 -22.424 1.00 60.53 114 THR A O 1
ATOM 931 N N . ASP A 1 115 ? 50.996 -13.920 -20.933 1.00 61.50 115 ASP A N 1
ATOM 932 C CA . ASP A 1 115 ? 52.390 -14.355 -21.217 1.00 61.50 115 ASP A CA 1
ATOM 933 C C . ASP A 1 115 ? 52.604 -15.128 -22.542 1.00 61.50 115 ASP A C 1
ATOM 935 O O . ASP A 1 115 ? 53.698 -15.611 -22.826 1.00 61.50 115 ASP A O 1
ATOM 939 N N . HIS A 1 116 ? 51.594 -15.218 -23.411 1.00 65.69 116 HIS A N 1
ATOM 940 C CA . HIS A 1 116 ? 51.676 -15.908 -24.713 1.00 65.69 116 HIS A CA 1
ATOM 941 C C . HIS A 1 116 ? 51.898 -14.975 -25.916 1.00 65.69 116 HIS A C 1
ATOM 943 O O . HIS A 1 116 ? 51.849 -15.422 -27.066 1.00 65.69 116 HIS A O 1
ATOM 949 N N . TRP A 1 117 ? 52.147 -13.684 -25.684 1.00 56.94 117 TRP A N 1
ATOM 950 C CA . TRP A 1 117 ? 52.558 -12.776 -26.756 1.00 56.94 117 TRP A CA 1
ATOM 951 C C . TRP A 1 117 ? 54.013 -13.052 -27.164 1.00 56.94 117 TRP A C 1
ATOM 953 O O . TRP A 1 117 ? 54.845 -13.323 -26.297 1.00 56.94 117 TRP A O 1
ATOM 963 N N . PRO A 1 118 ? 54.352 -12.984 -28.465 1.00 60.03 118 PRO A N 1
ATOM 964 C CA . PRO A 1 118 ? 55.736 -13.115 -28.896 1.00 60.03 118 PRO A CA 1
ATOM 965 C C . PRO A 1 118 ? 56.568 -11.985 -28.281 1.00 60.03 118 PRO A C 1
ATOM 967 O O . PRO A 1 118 ? 56.245 -10.806 -28.437 1.00 60.03 118 PRO A O 1
ATOM 970 N N . VAL A 1 119 ? 57.620 -12.365 -27.560 1.00 63.22 119 VAL A N 1
ATOM 971 C CA . VAL A 1 119 ? 58.637 -11.439 -27.061 1.00 63.22 119 VAL A CA 1
ATOM 972 C C . VAL A 1 119 ? 59.525 -11.078 -28.250 1.00 63.22 119 VAL A C 1
ATOM 974 O O . VAL A 1 119 ? 60.039 -11.976 -28.918 1.00 63.22 119 VAL A O 1
ATOM 977 N N . TRP A 1 120 ? 59.623 -9.783 -28.545 1.00 54.91 120 TRP A N 1
ATOM 978 C CA . TRP A 1 120 ? 60.429 -9.236 -29.638 1.00 54.91 120 TRP A CA 1
ATOM 979 C C . TRP A 1 120 ? 61.882 -9.051 -29.214 1.00 54.91 120 TRP A C 1
ATOM 981 O O . TRP A 1 120 ? 62.096 -8.623 -28.056 1.00 54.91 120 TRP A O 1
#

Nearest PDB structures (foldseek):
  7enc-assembly1_DI  TM=2.374E-01  e=2.732E+00  Homo sapiens
  6mmk-assembly1_D  TM=2.389E-01  e=4.485E+00  Rattus norvegicus

Secondary structure (DSSP, 8-state):
-HHHHHHHHHHHHT------SSHHHHHHHHHHHHHHHHHHHHHHHHHHHTT--TTTSPPHHHHHHHHHHHHHHS------SSS----HHHHHHHHHHTS--PPPPPHHHHH-SSTTSPP-

Solvent-accessible surface area (backbone atoms only — not comparable to full-atom values): 7737 Å² total; per-residue (Å²): 126,65,69,62,58,49,52,53,52,58,38,63,75,74,54,83,84,76,97,65,93,54,71,65,55,61,52,56,50,47,51,52,43,52,52,51,53,51,50,51,54,49,51,53,49,52,36,54,77,71,66,53,55,76,89,76,54,70,51,73,69,55,47,55,51,50,55,50,48,52,66,68,65,51,81,66,86,68,70,74,88,67,80,77,82,77,54,60,68,58,56,50,56,54,46,56,74,74,48,96,58,80,89,73,76,55,69,68,73,73,64,52,89,66,86,84,62,86,84,128

Foldseek 3Di:
DCPVVVLVVQCVVDPDDDDDPDPCVNVVSSVVSSVLSVVLVVQVVVCVVVVPDPVPRDDSVRSVVVVVVCVVPPPDVPPPPDDPPPPVVVVVVVVVVVDDDPDDDDPCVVPVPDPPDDDD

InterPro domains:
  IPR029526 PiggyBac transposable element-derived protein [PF13843] (1-40)